Protein AF-A0A024FDG5-F1 (afdb_monomer_lite)

Foldseek 3Di:
DVVVVVVVVVVVVVPPPPPPPCDPLNVQLVVLPDFLADPVRVVVLVVLVVVLVVVLPDDPVLSVQLVVLVVVLVVVLRCLSPPVNSDGPVRSVVVNVVSVVVSLVSSVVSGDPVSSVSVVVSVLVVVVVSCVSVVHDDDDD

Secondary structure (DSSP, 8-state):
-HHHHHHHHHHHHTTS-------HHHHHHHHT-S-SS-HHHHHHHHHHHHHHHHHH---HHHHHHHHHHHHHHHHHHHTTT-TTT---HHHHHHHHHHHHHHHHHHHGGGS-HHHHHHHHHHHHHHHHHHHHHTT------

Radius of gyration: 24.55 Å; chains: 1; bounding box: 52×28×84 Å

Structure (mmCIF, N/CA/C/O backbone):
data_AF-A0A024FDG5-F1
#
_entry.id   AF-A0A024FDG5-F1
#
loop_
_atom_site.group_PDB
_atom_site.id
_atom_site.type_symbol
_atom_site.label_atom_id
_atom_site.label_alt_id
_atom_site.label_comp_id
_atom_site.label_asym_id
_atom_site.label_entity_id
_atom_site.label_seq_id
_atom_site.pdbx_PDB_ins_code
_atom_site.Cartn_x
_atom_site.Cartn_y
_atom_site.Cartn_z
_atom_site.occupancy
_atom_site.B_iso_or_equiv
_atom_site.auth_seq_id
_atom_site.auth_comp_id
_atom_site.auth_asym_id
_atom_site.auth_atom_id
_atom_site.pdbx_PDB_model_num
ATOM 1 N N . MET A 1 1 ? 32.018 3.950 -67.406 1.00 49.97 1 MET A N 1
ATOM 2 C CA . MET A 1 1 ? 31.775 2.757 -66.550 1.00 49.97 1 MET A CA 1
ATOM 3 C C . MET A 1 1 ? 32.484 2.778 -65.187 1.00 49.97 1 MET A C 1
ATOM 5 O O . MET A 1 1 ? 32.109 1.985 -64.336 1.00 49.97 1 MET A O 1
ATOM 9 N N . LYS A 1 2 ? 33.492 3.636 -64.941 1.00 49.06 2 LYS A N 1
ATOM 10 C CA . LYS A 1 2 ? 34.190 3.697 -63.636 1.00 49.06 2 LYS A CA 1
ATOM 11 C C . LYS A 1 2 ? 33.428 4.514 -62.574 1.00 49.06 2 LYS A C 1
ATOM 13 O O . LYS A 1 2 ? 33.458 4.161 -61.405 1.00 49.06 2 LYS A O 1
ATOM 18 N N . THR A 1 3 ? 32.669 5.528 -62.993 1.00 53.88 3 THR A N 1
ATOM 19 C CA . THR A 1 3 ? 31.846 6.387 -62.118 1.00 53.88 3 THR A CA 1
ATOM 20 C C . THR A 1 3 ? 30.570 5.702 -61.617 1.00 53.88 3 THR A C 1
ATOM 22 O O . THR A 1 3 ? 30.211 5.859 -60.459 1.00 53.88 3 THR A O 1
ATOM 25 N N . ILE A 1 4 ? 29.934 4.859 -62.440 1.00 58.47 4 ILE A N 1
ATOM 26 C CA . ILE A 1 4 ? 28.736 4.090 -62.044 1.00 58.47 4 ILE A CA 1
ATOM 27 C C . ILE A 1 4 ? 29.076 3.046 -60.965 1.00 58.47 4 ILE A C 1
ATOM 29 O O . ILE A 1 4 ? 28.308 2.861 -60.027 1.00 58.47 4 ILE A O 1
ATOM 33 N N . LYS A 1 5 ? 30.259 2.414 -61.036 1.00 54.53 5 LYS A N 1
ATOM 34 C CA . LYS A 1 5 ? 30.726 1.474 -59.999 1.00 54.53 5 LYS A CA 1
ATOM 35 C C . LYS A 1 5 ? 30.981 2.159 -58.648 1.00 54.53 5 LYS A C 1
ATOM 37 O O . LYS A 1 5 ? 30.741 1.549 -57.615 1.00 54.53 5 LYS A O 1
ATOM 42 N N . LEU A 1 6 ? 31.417 3.421 -58.657 1.00 54.31 6 LEU A N 1
ATOM 43 C CA . LEU A 1 6 ? 31.625 4.222 -57.443 1.00 54.31 6 LEU A CA 1
ATOM 44 C C . LEU A 1 6 ? 30.304 4.585 -56.747 1.00 54.31 6 LEU A C 1
ATOM 46 O O . LEU A 1 6 ? 30.240 4.552 -55.524 1.00 54.31 6 LEU A O 1
ATOM 50 N N . ILE A 1 7 ? 29.240 4.845 -57.513 1.00 58.81 7 ILE A N 1
ATOM 51 C CA . ILE A 1 7 ? 27.906 5.149 -56.966 1.00 58.81 7 ILE A CA 1
ATOM 52 C C . ILE A 1 7 ? 27.300 3.923 -56.264 1.00 58.81 7 ILE A C 1
ATOM 54 O O . ILE A 1 7 ? 26.747 4.053 -55.176 1.00 58.81 7 ILE A O 1
ATOM 58 N N . PHE A 1 8 ? 27.466 2.722 -56.828 1.00 54.28 8 PHE A N 1
ATOM 59 C CA . PHE A 1 8 ? 26.977 1.487 -56.199 1.00 54.28 8 PHE A CA 1
ATOM 60 C C . PHE A 1 8 ? 27.707 1.137 -54.893 1.00 54.28 8 PHE A C 1
ATOM 62 O O . PHE A 1 8 ? 27.083 0.620 -53.970 1.00 54.28 8 PHE A O 1
ATOM 69 N N . ILE A 1 9 ? 29.000 1.455 -54.783 1.00 57.38 9 ILE A N 1
ATOM 70 C CA . ILE A 1 9 ? 29.772 1.246 -53.546 1.00 57.38 9 ILE A CA 1
ATOM 71 C C . ILE A 1 9 ? 29.359 2.257 -52.466 1.00 57.38 9 ILE A C 1
ATOM 73 O O . ILE A 1 9 ? 29.270 1.891 -51.298 1.00 57.38 9 ILE A O 1
ATOM 77 N N . LEU A 1 10 ? 29.033 3.499 -52.842 1.00 53.06 10 LEU A N 1
ATOM 78 C CA . LEU A 1 10 ? 28.595 4.528 -51.891 1.00 53.06 10 LEU A CA 1
ATOM 79 C C . LEU A 1 10 ? 27.224 4.209 -51.261 1.00 53.06 10 LEU A C 1
ATOM 81 O O . LEU A 1 10 ? 27.008 4.479 -50.084 1.00 53.06 10 LEU A O 1
ATOM 85 N N . ILE A 1 11 ? 26.315 3.597 -52.029 1.00 56.25 11 ILE A N 1
ATOM 86 C CA . ILE A 1 11 ? 24.974 3.207 -51.557 1.00 56.25 11 ILE A CA 1
ATOM 87 C C . ILE A 1 11 ? 25.042 2.019 -50.580 1.00 56.25 11 ILE A C 1
ATOM 89 O O . ILE A 1 11 ? 24.248 1.954 -49.646 1.00 56.25 11 ILE A O 1
ATOM 93 N N . PHE A 1 12 ? 26.020 1.120 -50.732 1.00 51.38 12 PHE A N 1
ATOM 94 C CA . PHE A 1 12 ? 26.176 -0.057 -49.866 1.00 51.38 12 PHE A CA 1
ATOM 95 C C . PHE A 1 12 ? 26.747 0.270 -48.471 1.00 51.38 12 PHE A C 1
ATOM 97 O O . PHE A 1 12 ? 26.572 -0.500 -47.531 1.00 51.38 12 PHE A O 1
ATOM 104 N N . VAL A 1 13 ? 27.413 1.419 -48.305 1.00 55.69 13 VAL A N 1
ATOM 105 C CA . VAL A 1 13 ? 27.988 1.846 -47.011 1.00 55.69 13 VAL A CA 1
ATOM 106 C C . VAL A 1 13 ? 26.956 2.568 -46.129 1.00 55.69 13 VAL A C 1
ATOM 108 O O . VAL A 1 13 ? 27.099 2.595 -44.910 1.00 55.69 13 VAL A O 1
ATOM 111 N N . LEU A 1 14 ? 25.869 3.091 -46.709 1.00 50.34 14 LEU A N 1
ATOM 112 C CA . LEU A 1 14 ? 24.836 3.834 -45.971 1.00 50.34 14 LEU A CA 1
ATOM 113 C C . LEU A 1 14 ? 23.796 2.943 -45.266 1.00 50.34 14 LEU A C 1
ATOM 115 O O . LEU A 1 14 ? 22.993 3.451 -44.489 1.00 50.34 14 LEU A O 1
ATOM 119 N N . THR A 1 15 ? 23.803 1.624 -45.484 1.00 49.38 15 THR A N 1
ATOM 120 C CA . THR A 1 15 ? 22.803 0.705 -44.904 1.00 49.38 15 THR A CA 1
ATOM 121 C C . THR A 1 15 ? 23.187 0.111 -43.543 1.00 49.38 15 THR A C 1
ATOM 123 O O . THR A 1 15 ? 22.413 -0.664 -42.992 1.00 49.38 15 THR A O 1
ATOM 126 N N . PHE A 1 16 ? 24.342 0.466 -42.964 1.00 50.25 16 PHE A N 1
ATOM 127 C CA . PHE A 1 16 ? 24.840 -0.145 -41.717 1.00 50.25 16 PHE A CA 1
ATOM 128 C C . PHE A 1 16 ? 24.596 0.655 -40.424 1.00 50.25 16 PHE A C 1
ATOM 130 O O . PHE A 1 16 ? 25.061 0.243 -39.364 1.00 50.25 16 PHE A O 1
ATOM 137 N N . SER A 1 17 ? 23.840 1.756 -40.454 1.00 46.41 17 SER A N 1
ATOM 138 C CA . SER A 1 17 ? 23.622 2.601 -39.262 1.00 46.41 17 SER A CA 1
ATOM 139 C C . SER A 1 17 ? 22.210 2.543 -38.673 1.00 46.41 17 SER A C 1
ATOM 141 O O . SER A 1 17 ? 21.787 3.486 -38.016 1.00 46.41 17 SER A O 1
ATOM 143 N N . PHE A 1 18 ? 21.496 1.427 -38.834 1.00 45.88 18 PHE A N 1
ATOM 144 C CA . PHE A 1 18 ? 20.321 1.122 -38.007 1.00 45.88 18 PHE A CA 1
ATOM 145 C C . PHE A 1 18 ? 20.683 0.094 -36.932 1.00 45.88 18 PHE A C 1
ATOM 147 O O . PHE A 1 18 ? 20.095 -0.979 -36.840 1.00 45.88 18 PHE A O 1
ATOM 154 N N . ALA A 1 19 ? 21.663 0.429 -36.090 1.00 46.41 19 ALA A N 1
ATOM 155 C CA . ALA A 1 19 ? 21.646 -0.090 -34.731 1.00 46.41 19 ALA A CA 1
ATOM 156 C C . ALA A 1 19 ? 20.504 0.651 -34.032 1.00 46.41 19 ALA A C 1
ATOM 158 O O . ALA A 1 19 ? 20.665 1.789 -33.594 1.00 46.41 19 ALA A O 1
ATOM 159 N N . ILE A 1 20 ? 19.319 0.041 -34.030 1.00 54.06 20 ILE A N 1
ATOM 160 C CA . ILE A 1 20 ? 18.222 0.452 -33.160 1.00 54.06 20 ILE A CA 1
ATOM 161 C C . ILE A 1 20 ? 18.795 0.351 -31.748 1.00 54.06 20 ILE A C 1
ATOM 163 O O . ILE A 1 20 ? 18.981 -0.745 -31.224 1.00 54.06 20 ILE A O 1
ATOM 167 N N . GLY A 1 21 ? 19.177 1.490 -31.172 1.00 49.78 21 GLY A N 1
ATOM 168 C CA . GLY A 1 21 ? 19.436 1.583 -29.748 1.00 49.78 21 GLY A CA 1
ATOM 169 C C . GLY A 1 21 ? 18.118 1.266 -29.070 1.00 49.78 21 GLY A C 1
ATOM 170 O O . GLY A 1 21 ? 17.257 2.137 -28.992 1.00 49.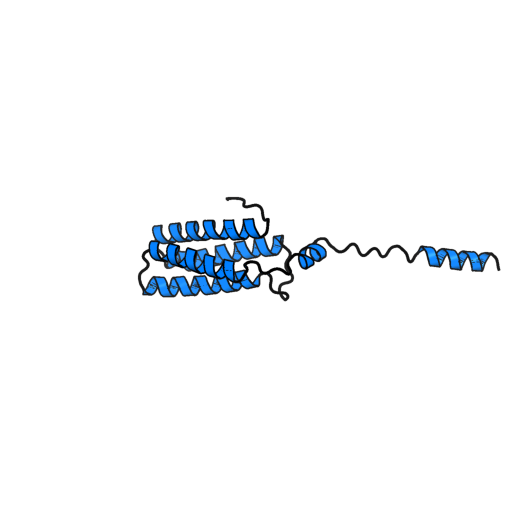78 21 GLY A O 1
ATOM 171 N N . GLN A 1 22 ? 17.933 0.005 -28.680 1.00 51.97 22 GLN A N 1
ATOM 172 C CA . GLN A 1 22 ? 16.818 -0.423 -27.849 1.00 51.97 22 GLN A CA 1
ATOM 173 C C . GLN A 1 22 ? 16.786 0.551 -26.670 1.00 51.97 22 GLN A C 1
ATOM 175 O O . GLN A 1 22 ? 17.792 0.708 -25.969 1.00 51.97 22 GLN A O 1
ATOM 180 N N . SER A 1 23 ? 15.707 1.330 -26.549 1.00 70.19 23 SER A N 1
ATOM 181 C CA . SER A 1 23 ? 15.685 2.392 -25.542 1.00 70.19 23 SER A CA 1
ATOM 182 C C . SER A 1 23 ? 15.809 1.752 -24.157 1.00 70.19 23 SER A C 1
ATOM 184 O O . SER A 1 23 ? 15.360 0.624 -23.960 1.00 70.19 23 SER A O 1
ATOM 186 N N . GLN A 1 24 ? 16.408 2.441 -23.183 1.00 64.44 24 GLN A N 1
ATOM 187 C CA . GLN A 1 24 ? 16.533 1.919 -21.813 1.00 64.44 24 GLN A CA 1
ATOM 188 C C . GLN A 1 24 ? 15.170 1.427 -21.276 1.00 64.44 24 GLN A C 1
ATOM 190 O O . GLN A 1 24 ? 15.060 0.318 -20.765 1.00 64.44 24 GLN A O 1
ATOM 195 N N . LYS A 1 25 ? 14.107 2.189 -21.571 1.00 65.56 25 LYS A N 1
ATOM 196 C CA . LYS A 1 25 ? 12.700 1.851 -21.307 1.00 65.56 25 LYS A CA 1
ATOM 197 C C . LYS A 1 25 ? 12.272 0.508 -21.911 1.00 65.56 25 LYS A C 1
ATOM 199 O O . LYS A 1 25 ? 11.511 -0.231 -21.300 1.00 65.56 25 LYS A O 1
ATOM 204 N N . GLU A 1 26 ? 12.754 0.173 -23.098 1.00 67.06 26 GLU A N 1
ATOM 205 C CA . GLU A 1 26 ? 12.419 -1.056 -23.819 1.00 67.06 26 GLU A CA 1
ATOM 206 C C . GLU A 1 26 ? 13.181 -2.278 -23.284 1.00 67.06 26 GLU A C 1
ATOM 208 O O . GLU A 1 26 ? 12.613 -3.364 -23.213 1.00 67.06 26 GLU A O 1
ATOM 213 N N . LEU A 1 27 ? 14.419 -2.093 -22.814 1.00 67.06 27 LEU A N 1
ATOM 214 C CA . LEU A 1 27 ? 15.182 -3.124 -22.099 1.00 67.06 27 LEU A CA 1
ATOM 215 C C . LEU A 1 27 ? 14.593 -3.431 -20.712 1.00 67.06 27 LEU A C 1
ATOM 217 O O . LEU A 1 27 ? 14.529 -4.596 -20.315 1.00 67.06 27 LEU A O 1
ATOM 221 N N . ASP A 1 28 ? 14.135 -2.409 -19.988 1.00 64.62 28 ASP A N 1
ATOM 222 C CA . ASP A 1 28 ? 13.541 -2.581 -18.657 1.00 64.62 28 ASP A CA 1
ATOM 223 C C . ASP A 1 28 ? 12.161 -3.265 -18.744 1.00 64.62 28 ASP A C 1
ATOM 225 O O . ASP A 1 28 ? 11.852 -4.163 -17.960 1.00 64.62 28 ASP A O 1
ATOM 229 N N . ARG A 1 29 ? 11.386 -2.996 -19.807 1.00 66.94 29 ARG A N 1
ATOM 230 C CA . ARG A 1 29 ? 10.146 -3.736 -20.128 1.00 66.94 29 ARG A CA 1
ATOM 231 C C . ARG A 1 29 ? 10.356 -5.232 -20.319 1.00 66.94 29 ARG A C 1
ATOM 233 O O . ARG A 1 29 ? 9.505 -6.029 -19.928 1.00 66.94 29 ARG A O 1
ATOM 240 N N . GLU A 1 30 ? 11.456 -5.639 -20.951 1.00 63.50 30 GLU A N 1
ATOM 241 C CA . GLU A 1 30 ? 11.722 -7.063 -21.160 1.00 63.50 30 GLU A CA 1
ATOM 242 C C . GLU A 1 30 ? 12.045 -7.798 -19.858 1.00 63.50 30 GLU A C 1
ATOM 244 O O . GLU A 1 30 ? 11.694 -8.973 -19.731 1.00 63.50 30 GLU A O 1
ATOM 249 N N . LYS A 1 31 ? 12.643 -7.102 -18.884 1.00 62.31 31 LYS A N 1
ATOM 250 C CA . LYS A 1 31 ? 12.944 -7.631 -17.546 1.00 62.31 31 LYS A CA 1
ATOM 251 C C . LYS A 1 31 ? 11.713 -7.682 -16.640 1.00 62.31 31 LYS A C 1
ATOM 253 O O . LYS A 1 31 ? 11.559 -8.645 -15.893 1.00 62.31 31 LYS A O 1
ATOM 258 N N . ASN A 1 32 ? 10.796 -6.726 -16.780 1.00 57.66 32 ASN A N 1
ATOM 259 C CA . ASN A 1 32 ? 9.589 -6.596 -15.951 1.00 57.66 32 ASN A CA 1
ATOM 260 C C . ASN A 1 32 ? 8.457 -7.572 -16.287 1.00 57.66 32 ASN A C 1
ATOM 262 O O . ASN A 1 32 ? 7.360 -7.481 -15.742 1.00 57.66 32 ASN A O 1
ATOM 266 N N . LYS A 1 33 ? 8.718 -8.571 -17.138 1.00 55.28 33 LYS A N 1
ATOM 267 C CA . LYS A 1 33 ? 7.778 -9.659 -17.459 1.00 55.28 33 LYS A CA 1
ATOM 268 C C . LYS A 1 33 ? 7.499 -10.609 -16.274 1.00 55.28 33 LYS A C 1
ATOM 270 O O . LYS A 1 33 ? 6.805 -11.606 -16.462 1.00 55.28 33 LYS A O 1
ATOM 275 N N . VAL A 1 34 ? 8.034 -10.336 -15.082 1.00 59.28 34 VAL A N 1
ATOM 276 C CA . VAL A 1 34 ? 7.864 -11.141 -13.864 1.00 59.28 34 VAL A CA 1
ATOM 277 C C . VAL A 1 34 ? 6.824 -10.478 -12.952 1.00 59.28 34 VAL A C 1
ATOM 279 O O . VAL A 1 34 ? 6.825 -9.264 -12.775 1.00 59.28 34 VAL A O 1
ATOM 282 N N . GLU A 1 35 ? 5.908 -11.265 -12.381 1.00 63.81 35 GLU A N 1
ATOM 283 C CA . GLU A 1 35 ? 4.917 -10.766 -11.417 1.00 63.81 35 GLU A CA 1
ATOM 284 C C . GLU A 1 35 ? 5.589 -10.007 -10.250 1.00 63.81 35 GLU A C 1
ATOM 286 O O . GLU A 1 35 ? 6.530 -10.534 -9.644 1.00 63.81 35 GLU A O 1
ATOM 291 N N . ILE A 1 36 ? 5.064 -8.823 -9.872 1.00 66.81 36 ILE A N 1
ATOM 292 C CA . ILE A 1 36 ? 5.569 -8.027 -8.724 1.00 66.81 36 ILE A CA 1
ATOM 293 C C . ILE A 1 36 ? 5.685 -8.907 -7.473 1.00 66.81 36 ILE A C 1
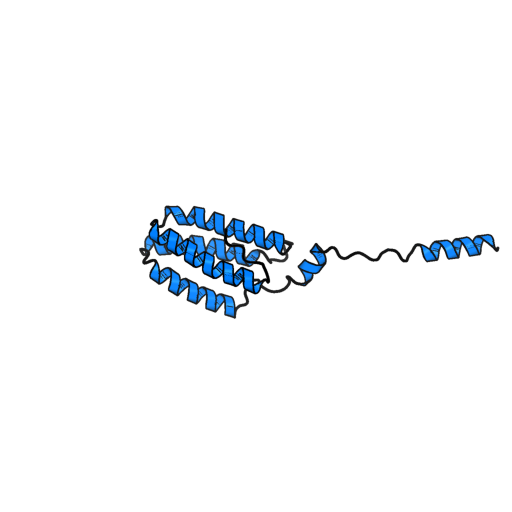ATOM 295 O O . ILE A 1 36 ? 6.656 -8.818 -6.731 1.00 66.81 36 ILE A O 1
ATOM 299 N N . LEU A 1 37 ? 4.745 -9.832 -7.262 1.00 68.62 37 LEU A N 1
ATOM 300 C CA . LEU A 1 37 ? 4.758 -10.873 -6.227 1.00 68.62 37 LEU A CA 1
ATOM 301 C C . LEU A 1 37 ? 4.368 -12.206 -6.864 1.00 68.62 37 LEU A C 1
ATOM 303 O O . LEU A 1 37 ? 3.399 -12.232 -7.609 1.00 68.62 37 LEU A O 1
ATOM 307 N N . THR A 1 38 ? 5.065 -13.295 -6.553 1.00 71.75 38 THR A N 1
ATOM 308 C CA . THR A 1 38 ? 4.693 -14.665 -6.941 1.00 71.75 38 THR A CA 1
ATOM 309 C C . THR A 1 38 ? 3.472 -15.137 -6.148 1.00 71.75 38 THR A C 1
ATOM 311 O O . THR A 1 38 ? 3.120 -14.555 -5.121 1.00 71.75 38 THR A O 1
ATOM 314 N N . VAL A 1 39 ? 2.832 -16.228 -6.584 1.00 72.44 39 VAL A N 1
ATOM 315 C CA . VAL A 1 39 ? 1.690 -16.843 -5.876 1.00 72.44 39 VAL A CA 1
ATOM 316 C C . VAL A 1 39 ? 2.008 -17.129 -4.401 1.00 72.44 39 VAL A C 1
ATOM 318 O O . VAL A 1 39 ? 1.203 -16.808 -3.527 1.00 72.44 39 VAL A O 1
ATOM 321 N N . GLU A 1 40 ? 3.180 -17.698 -4.115 1.00 72.62 40 GLU A N 1
ATOM 322 C CA . GLU A 1 40 ? 3.600 -18.044 -2.753 1.00 72.62 40 GLU A CA 1
ATOM 323 C C . GLU A 1 40 ? 3.848 -16.796 -1.897 1.00 72.62 40 GLU A C 1
ATOM 325 O O . GLU A 1 40 ? 3.369 -16.702 -0.766 1.00 72.62 40 GLU A O 1
ATOM 330 N N . GLU A 1 41 ? 4.530 -15.788 -2.446 1.00 69.81 41 GLU A N 1
ATOM 331 C CA . GLU A 1 41 ? 4.757 -14.522 -1.743 1.00 69.81 41 GLU A CA 1
ATOM 332 C C . GLU A 1 41 ? 3.441 -13.808 -1.435 1.00 69.81 41 GLU A C 1
ATOM 334 O O . GLU A 1 41 ? 3.293 -13.239 -0.354 1.00 69.81 41 GLU A O 1
ATOM 339 N N . ARG A 1 42 ? 2.454 -13.883 -2.338 1.00 72.31 42 ARG A N 1
ATOM 340 C CA . ARG A 1 42 ? 1.108 -13.356 -2.081 1.00 72.31 42 ARG A CA 1
ATOM 341 C C . ARG A 1 42 ? 0.434 -14.076 -0.918 1.00 72.31 42 ARG A C 1
ATOM 343 O O . ARG A 1 42 ? -0.118 -13.403 -0.052 1.00 72.31 42 ARG A O 1
ATOM 350 N N . ALA A 1 43 ? 0.506 -15.405 -0.856 1.00 74.56 43 ALA A N 1
ATOM 351 C CA . ALA A 1 43 ? -0.059 -16.173 0.256 1.00 74.56 43 ALA A CA 1
ATOM 352 C C . ALA A 1 43 ? 0.621 -15.826 1.596 1.00 74.56 43 ALA A C 1
ATOM 354 O O . ALA A 1 43 ? -0.047 -15.592 2.607 1.00 74.56 43 ALA A O 1
ATOM 355 N N . ASN A 1 44 ? 1.950 -15.697 1.596 1.00 73.50 44 ASN A N 1
ATOM 356 C CA . ASN A 1 44 ? 2.716 -15.302 2.779 1.00 73.50 44 ASN A CA 1
ATOM 357 C C . ASN A 1 44 ? 2.386 -13.872 3.229 1.00 73.50 44 ASN A C 1
ATOM 359 O O . ASN A 1 44 ? 2.211 -13.619 4.423 1.00 73.50 44 ASN A O 1
ATOM 363 N N . LEU A 1 45 ? 2.241 -12.939 2.285 1.00 72.56 45 LEU A N 1
ATOM 364 C CA . LEU A 1 45 ? 1.836 -11.565 2.575 1.00 72.56 45 LEU A CA 1
ATOM 365 C C . LEU A 1 45 ? 0.402 -11.486 3.093 1.00 72.56 45 LEU A C 1
ATOM 367 O O . LEU A 1 45 ? 0.166 -10.757 4.052 1.00 72.56 45 LEU A O 1
ATOM 371 N N . GLN A 1 46 ? -0.531 -12.267 2.542 1.00 73.75 46 GLN A N 1
ATOM 372 C CA . GLN A 1 46 ? -1.894 -12.376 3.072 1.00 73.75 46 GLN A CA 1
ATOM 373 C C . GLN A 1 46 ? -1.879 -12.814 4.537 1.00 73.75 46 GLN A C 1
ATOM 375 O O . GLN A 1 46 ? -2.594 -12.242 5.362 1.00 73.75 46 GLN A O 1
ATOM 380 N N . MET A 1 47 ? -1.019 -13.772 4.893 1.00 77.06 47 MET A N 1
ATOM 381 C CA . MET A 1 47 ? -0.937 -14.250 6.268 1.00 77.06 47 MET A CA 1
ATOM 382 C C . MET A 1 47 ? -0.226 -13.295 7.221 1.00 77.06 47 MET A C 1
ATOM 384 O O . MET A 1 47 ? -0.684 -13.082 8.347 1.00 77.06 47 MET A O 1
ATOM 388 N N . LEU A 1 48 ? 0.847 -12.650 6.766 1.00 75.25 48 LEU A N 1
ATOM 389 C CA . LEU A 1 48 ? 1.475 -11.550 7.492 1.00 75.25 48 LEU A CA 1
ATOM 390 C C . LEU A 1 48 ? 0.466 -10.424 7.753 1.00 75.25 48 LEU A C 1
ATOM 392 O O . LEU A 1 48 ? 0.403 -9.888 8.861 1.00 75.25 48 LEU A O 1
ATOM 396 N N . PHE A 1 49 ? -0.337 -10.094 6.743 1.00 74.56 49 PHE A N 1
ATOM 397 C CA . PHE A 1 49 ? -1.322 -9.030 6.794 1.00 74.56 49 PHE A CA 1
ATOM 398 C C . PHE A 1 49 ? -2.473 -9.354 7.752 1.00 74.56 49 PHE A C 1
ATOM 400 O O . PHE A 1 49 ? -2.771 -8.551 8.635 1.00 74.56 49 PHE A O 1
ATOM 407 N N . TYR A 1 50 ? -3.039 -10.560 7.678 1.00 79.75 50 TYR A N 1
ATOM 408 C CA . TYR A 1 50 ? -4.048 -11.044 8.627 1.00 79.75 50 TYR A CA 1
ATOM 409 C C . TYR A 1 50 ? -3.564 -10.947 10.083 1.00 79.75 50 TYR A C 1
ATOM 411 O O . TYR A 1 50 ? -4.241 -10.391 10.950 1.00 79.75 50 TYR A O 1
ATOM 419 N N . ASN A 1 51 ? -2.339 -11.409 10.351 1.00 83.56 51 ASN A N 1
ATOM 420 C CA . ASN A 1 51 ? -1.748 -11.352 11.690 1.00 83.56 51 ASN A CA 1
ATOM 421 C C . ASN A 1 51 ? -1.524 -9.915 12.181 1.00 83.56 51 ASN A C 1
ATOM 423 O O . ASN A 1 51 ? -1.607 -9.644 13.381 1.00 83.56 51 ASN A O 1
ATOM 427 N N . LYS A 1 52 ? -1.216 -8.993 11.265 1.00 81.62 52 LYS A N 1
ATOM 428 C CA . LYS A 1 52 ? -1.050 -7.564 11.543 1.00 81.62 52 LYS A CA 1
ATOM 429 C C . LYS A 1 52 ? -2.392 -6.871 11.803 1.00 81.62 52 LYS A C 1
ATOM 431 O O . LYS A 1 52 ? -2.470 -6.122 12.776 1.00 81.62 52 LYS A O 1
ATOM 436 N N . MET A 1 53 ? -3.440 -7.173 11.030 1.00 81.31 53 MET A N 1
ATOM 437 C CA . MET A 1 53 ? -4.795 -6.652 11.263 1.00 81.31 53 MET A CA 1
ATOM 438 C C . MET A 1 53 ? -5.357 -7.090 12.608 1.00 81.31 53 MET A C 1
ATOM 440 O O . MET A 1 53 ? -5.856 -6.265 13.366 1.00 81.31 53 MET A O 1
ATOM 444 N N . LYS A 1 54 ? -5.202 -8.371 12.962 1.00 86.06 54 LYS A N 1
ATOM 445 C CA . LYS A 1 54 ? -5.697 -8.902 14.240 1.00 86.06 54 LYS A CA 1
ATOM 446 C C . LYS A 1 54 ? -5.156 -8.128 15.450 1.00 86.06 54 LYS A C 1
ATOM 448 O O . LYS A 1 54 ? -5.814 -8.034 16.483 1.00 86.06 54 LYS A O 1
ATOM 453 N N . LYS A 1 55 ? -3.958 -7.542 15.331 1.00 90.25 55 LYS A N 1
ATOM 454 C CA . LYS A 1 55 ? -3.353 -6.706 16.379 1.00 90.25 55 LYS A CA 1
ATOM 455 C C . LYS A 1 55 ? -3.972 -5.310 16.479 1.00 90.25 55 LYS A C 1
ATOM 457 O O . LYS A 1 55 ? -3.870 -4.717 17.546 1.00 90.25 55 LYS A O 1
ATOM 462 N N . MET A 1 56 ? -4.601 -4.803 15.416 1.00 90.94 56 MET A N 1
ATOM 463 C CA . MET A 1 56 ? -5.255 -3.486 15.386 1.00 90.94 56 MET A CA 1
ATOM 464 C C . MET A 1 56 ? -6.568 -3.463 16.180 1.00 90.94 56 MET A C 1
ATOM 466 O O . MET A 1 56 ? -7.029 -2.382 16.539 1.00 90.94 56 MET A O 1
ATOM 470 N N . LYS A 1 57 ? -7.140 -4.642 16.485 1.00 92.69 57 LYS A N 1
ATOM 471 C CA . LYS A 1 57 ? -8.371 -4.798 17.281 1.00 92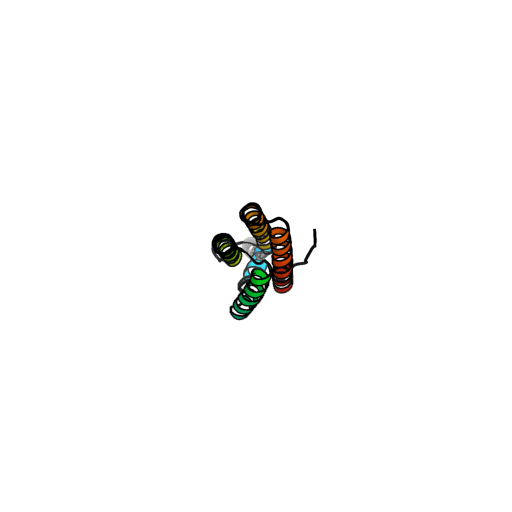.69 57 LYS A CA 1
ATOM 472 C C . LYS A 1 57 ? -9.497 -3.885 16.772 1.00 92.69 57 LYS A C 1
ATOM 474 O O . LYS A 1 57 ? -10.054 -3.096 17.533 1.00 92.69 57 LYS A O 1
ATOM 479 N N . LEU A 1 58 ? -9.749 -3.946 15.466 1.00 92.25 58 LEU A N 1
ATOM 480 C CA . LEU A 1 58 ? -10.845 -3.220 14.831 1.00 92.25 58 LEU A CA 1
ATOM 481 C C . LEU A 1 58 ? -12.188 -3.768 15.337 1.00 92.25 58 LEU A C 1
ATOM 483 O O . LEU A 1 58 ? -12.265 -4.919 15.767 1.00 92.25 58 LEU A O 1
ATOM 487 N N . THR A 1 59 ? -13.230 -2.940 15.319 1.00 93.38 59 THR A N 1
ATOM 488 C CA . THR A 1 59 ? -14.607 -3.433 15.457 1.00 93.38 59 THR A CA 1
ATOM 489 C C . THR A 1 59 ? -15.029 -4.099 14.150 1.00 93.38 59 THR A C 1
ATOM 491 O O . THR A 1 59 ? -14.494 -3.743 13.105 1.00 93.38 59 THR A O 1
ATOM 494 N N . ASP A 1 60 ? -16.003 -5.009 14.184 1.00 89.38 60 ASP A N 1
ATOM 495 C CA . ASP A 1 60 ? -16.449 -5.743 12.988 1.00 89.38 60 ASP A CA 1
ATOM 496 C C . ASP A 1 60 ? -16.827 -4.804 11.823 1.00 89.38 60 ASP A C 1
ATOM 498 O O . ASP A 1 60 ? -16.418 -5.020 10.684 1.00 89.38 60 ASP A O 1
ATOM 502 N N . GLU A 1 61 ? -17.537 -3.709 12.119 1.00 91.00 61 GLU A N 1
ATOM 503 C CA . GLU A 1 61 ? -17.936 -2.697 11.129 1.00 91.00 61 GLU A CA 1
ATOM 504 C C . GLU A 1 61 ? -16.725 -1.976 10.508 1.00 91.00 61 GLU A C 1
ATOM 506 O O . GLU A 1 61 ? -16.627 -1.842 9.287 1.00 91.00 61 GLU A O 1
ATOM 511 N N . VAL A 1 62 ? -15.763 -1.558 11.339 1.00 93.94 62 VAL A N 1
ATOM 512 C CA . VAL A 1 62 ? -14.536 -0.897 10.868 1.00 93.94 62 VAL A CA 1
ATOM 513 C C . VAL A 1 62 ? -13.636 -1.886 10.129 1.00 93.94 62 VAL A C 1
ATOM 515 O O . VAL A 1 62 ? -12.990 -1.507 9.156 1.00 93.94 62 VAL A O 1
ATOM 518 N N . GLU A 1 63 ? -13.582 -3.149 10.557 1.00 90.69 63 GLU A N 1
ATOM 519 C CA . GLU A 1 63 ? -12.788 -4.199 9.919 1.00 90.69 63 GLU A CA 1
ATOM 520 C C . GLU A 1 63 ? -13.275 -4.486 8.498 1.00 90.69 63 GLU A C 1
ATOM 522 O O . GLU A 1 63 ? -12.455 -4.556 7.580 1.00 90.69 63 GLU A O 1
ATOM 527 N N . GLU A 1 64 ? -14.589 -4.599 8.297 1.00 89.00 64 GLU A N 1
ATOM 528 C CA . GLU A 1 64 ? -15.174 -4.821 6.974 1.00 89.00 64 GLU A CA 1
ATOM 529 C C . GLU A 1 64 ? -14.853 -3.663 6.017 1.00 89.00 64 GLU A C 1
ATOM 531 O O . GLU A 1 64 ? -14.378 -3.876 4.894 1.00 89.00 64 GLU A O 1
ATOM 536 N N . GLU A 1 65 ? -15.064 -2.424 6.464 1.00 91.88 65 GLU A N 1
ATOM 537 C CA . GLU A 1 65 ? -14.786 -1.240 5.655 1.00 91.88 65 GLU A CA 1
ATOM 538 C C . GLU A 1 65 ? -13.284 -1.068 5.373 1.00 91.88 65 GLU A C 1
ATOM 540 O O . GLU A 1 65 ? -12.886 -0.815 4.230 1.00 91.88 65 GLU A O 1
ATOM 545 N N . TYR A 1 66 ? -12.439 -1.288 6.378 1.00 91.94 66 TYR A N 1
ATOM 546 C CA . TYR A 1 66 ? -10.988 -1.289 6.229 1.00 91.94 66 TYR A CA 1
ATOM 547 C C . TYR A 1 66 ? -10.526 -2.336 5.208 1.00 91.94 66 TYR A C 1
ATOM 549 O O . TYR A 1 66 ? -9.741 -2.022 4.308 1.00 91.94 66 TYR A O 1
ATOM 557 N N . TYR A 1 67 ? -11.044 -3.565 5.293 1.00 87.56 67 TYR A N 1
ATOM 558 C CA . TYR A 1 67 ? -10.702 -4.646 4.371 1.00 87.56 67 TYR A CA 1
ATOM 559 C C . TYR A 1 67 ? -11.126 -4.329 2.935 1.00 87.56 67 TYR A C 1
ATOM 561 O O . TYR A 1 67 ? -10.364 -4.572 1.997 1.00 87.56 67 TYR A O 1
ATOM 569 N N . ARG A 1 68 ? -12.304 -3.722 2.752 1.00 88.38 68 ARG A N 1
ATOM 570 C CA . ARG A 1 68 ? -12.798 -3.285 1.440 1.00 88.38 68 ARG A CA 1
ATOM 571 C C . ARG A 1 68 ? -11.853 -2.284 0.775 1.00 88.38 68 ARG A C 1
ATOM 573 O O . ARG A 1 68 ? -11.503 -2.475 -0.391 1.00 88.38 68 ARG A O 1
ATOM 580 N N . TYR A 1 69 ? -11.430 -1.236 1.488 1.00 90.81 69 TYR A N 1
ATOM 581 C CA . TYR A 1 69 ? -10.480 -0.267 0.929 1.00 90.81 69 TYR A CA 1
ATOM 582 C C . TYR A 1 69 ? -9.139 -0.917 0.628 1.00 90.81 69 TYR A C 1
ATOM 584 O O . TYR A 1 69 ? -8.576 -0.709 -0.445 1.00 90.81 69 TYR A O 1
ATOM 592 N N . LEU A 1 70 ? -8.646 -1.743 1.545 1.00 88.06 70 LEU A N 1
ATOM 593 C CA . LEU A 1 70 ? -7.367 -2.397 1.364 1.00 88.06 70 LEU A CA 1
ATOM 594 C C . LEU A 1 70 ? -7.349 -3.308 0.136 1.00 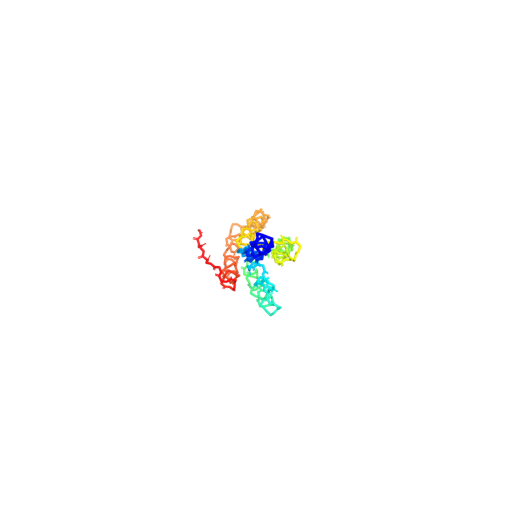88.06 70 LEU A C 1
ATOM 596 O O . LEU A 1 70 ? -6.431 -3.221 -0.674 1.00 88.06 70 LEU A O 1
ATOM 600 N N . LEU A 1 71 ? -8.367 -4.155 -0.023 1.00 84.12 71 LEU A N 1
ATOM 601 C CA . LEU A 1 71 ? -8.461 -5.075 -1.152 1.00 84.12 71 LEU A CA 1
ATOM 602 C C . LEU A 1 71 ? -8.507 -4.321 -2.485 1.00 84.12 71 LEU A C 1
ATOM 604 O O . LEU A 1 71 ? -7.846 -4.732 -3.436 1.00 84.12 71 LEU A O 1
ATOM 608 N N . HIS A 1 72 ? -9.235 -3.202 -2.535 1.00 86.50 72 HIS A N 1
ATOM 609 C CA . HIS A 1 72 ? -9.287 -2.340 -3.712 1.00 86.50 72 HIS A CA 1
ATOM 610 C C . HIS A 1 72 ? -7.893 -1.835 -4.114 1.00 86.50 72 HIS A C 1
ATOM 612 O O . HIS A 1 72 ? -7.476 -2.029 -5.254 1.00 86.50 72 HIS A O 1
ATOM 618 N N . TYR A 1 73 ? -7.140 -1.258 -3.175 1.00 89.19 73 TYR A N 1
ATOM 619 C CA . TYR A 1 73 ? -5.816 -0.719 -3.488 1.00 89.19 73 TYR A CA 1
ATOM 620 C C . TYR A 1 73 ? -4.772 -1.807 -3.737 1.00 89.19 73 TYR A C 1
ATOM 622 O O . TYR A 1 73 ? -3.948 -1.652 -4.631 1.00 89.19 73 TYR A O 1
ATOM 630 N N . VAL A 1 74 ? -4.817 -2.931 -3.016 1.00 85.19 74 VAL A N 1
ATOM 631 C CA . VAL A 1 74 ? -3.928 -4.076 -3.275 1.00 85.19 74 VAL A CA 1
ATOM 632 C C . VAL A 1 74 ? -4.145 -4.625 -4.683 1.00 85.19 74 VAL A C 1
ATOM 634 O O . VAL A 1 74 ? -3.171 -4.939 -5.366 1.00 85.19 74 VAL A O 1
ATOM 637 N N . TYR A 1 75 ? -5.396 -4.709 -5.136 1.00 83.81 75 TYR A N 1
ATOM 638 C CA . TYR A 1 75 ? -5.707 -5.108 -6.505 1.00 83.81 75 TYR A CA 1
ATOM 639 C C . TYR A 1 75 ? -5.113 -4.132 -7.529 1.00 83.81 75 TYR A C 1
ATOM 641 O O . TYR A 1 75 ? -4.462 -4.562 -8.477 1.00 83.81 75 TYR A O 1
ATOM 649 N N . ASP A 1 76 ? -5.253 -2.823 -7.316 1.00 88.56 76 ASP A N 1
ATOM 650 C CA . ASP A 1 76 ? -4.665 -1.827 -8.218 1.00 88.56 76 ASP A CA 1
ATOM 651 C C . ASP A 1 76 ? -3.127 -1.887 -8.234 1.00 88.56 76 ASP A C 1
ATOM 653 O O . ASP A 1 76 ? -2.517 -1.771 -9.296 1.00 88.56 76 ASP A O 1
ATOM 657 N N . MET A 1 77 ? -2.490 -2.141 -7.084 1.00 88.12 77 MET A N 1
ATOM 658 C CA . MET A 1 77 ? -1.034 -2.316 -6.989 1.00 88.12 77 MET A CA 1
ATOM 659 C C . MET A 1 77 ? -0.552 -3.548 -7.757 1.00 88.12 77 MET A C 1
ATOM 661 O O . MET A 1 77 ? 0.487 -3.500 -8.412 1.00 88.12 77 MET A O 1
ATOM 665 N N . GLN A 1 78 ? -1.307 -4.650 -7.699 1.00 82.38 78 GLN A N 1
ATOM 666 C CA . GLN A 1 78 ? -0.987 -5.881 -8.428 1.00 82.38 78 GLN A CA 1
ATOM 667 C C . GLN A 1 78 ? -0.996 -5.689 -9.942 1.00 82.38 78 GLN A C 1
ATOM 669 O O . GLN A 1 78 ? -0.317 -6.430 -10.638 1.00 82.38 78 GLN A O 1
ATOM 674 N N . ARG A 1 79 ? -1.742 -4.701 -10.433 1.00 85.88 79 ARG A N 1
ATOM 675 C CA . ARG A 1 79 ? -1.918 -4.417 -11.856 1.00 85.88 79 ARG A CA 1
ATOM 676 C C . ARG A 1 79 ? -0.915 -3.420 -12.420 1.00 85.88 79 ARG A C 1
ATOM 678 O O . ARG A 1 79 ? -0.975 -3.097 -13.602 1.00 85.88 79 ARG A O 1
ATOM 685 N N . LEU A 1 80 ? 0.004 -2.900 -11.605 1.00 87.81 80 LEU A N 1
ATOM 686 C CA . LEU A 1 80 ? 1.005 -1.938 -12.079 1.00 87.81 80 LEU A CA 1
ATOM 687 C C . LEU A 1 80 ? 1.953 -2.530 -13.126 1.00 87.81 80 LEU A C 1
ATOM 689 O O . LEU A 1 80 ? 2.459 -1.793 -13.964 1.00 87.81 80 LEU A O 1
ATOM 693 N N . ASN A 1 81 ? 2.160 -3.846 -13.113 1.00 80.50 81 ASN A N 1
ATOM 694 C CA . ASN A 1 81 ? 2.945 -4.549 -14.123 1.00 80.50 81 ASN A CA 1
ATOM 695 C C . ASN A 1 81 ? 2.080 -5.155 -15.248 1.00 80.50 81 ASN A C 1
ATOM 697 O O . ASN A 1 81 ? 2.594 -5.945 -16.046 1.00 80.50 81 ASN A O 1
ATOM 701 N N . ASP A 1 82 ? 0.781 -4.828 -15.317 1.00 81.38 82 ASP A N 1
ATOM 702 C CA . ASP A 1 82 ? -0.084 -5.295 -16.399 1.00 81.38 82 ASP A CA 1
ATOM 703 C C . ASP A 1 82 ? 0.449 -4.787 -17.750 1.00 81.38 82 ASP A C 1
ATOM 705 O O . ASP A 1 82 ? 0.887 -3.643 -17.906 1.00 81.38 82 ASP A O 1
ATOM 709 N N . LYS A 1 83 ? 0.373 -5.647 -18.773 1.00 65.12 83 LYS A N 1
ATOM 710 C CA . LYS A 1 83 ? 0.900 -5.355 -20.119 1.00 65.12 83 LYS A CA 1
ATOM 711 C C . LYS A 1 83 ? 0.241 -4.149 -20.795 1.00 65.12 83 LYS A C 1
ATOM 713 O O . LYS A 1 83 ? 0.818 -3.606 -21.728 1.00 65.12 83 LYS A O 1
ATOM 718 N N . ASP A 1 84 ? -0.960 -3.762 -20.372 1.00 77.31 84 ASP A N 1
ATOM 719 C CA . ASP A 1 84 ? -1.689 -2.607 -20.902 1.00 77.31 84 ASP A CA 1
ATOM 720 C C . ASP A 1 84 ? -1.239 -1.270 -20.284 1.00 77.31 84 ASP A C 1
ATOM 722 O O . ASP A 1 84 ? -1.587 -0.215 -20.814 1.00 77.31 84 ASP A O 1
ATOM 726 N N . LYS A 1 85 ? -0.464 -1.294 -19.189 1.00 78.69 85 LYS A N 1
ATOM 727 C CA . LYS A 1 85 ? 0.035 -0.093 -18.498 1.00 78.69 85 LYS A CA 1
ATOM 728 C C . LYS A 1 85 ? 1.337 0.449 -19.061 1.00 78.69 85 LYS A C 1
ATOM 730 O O . LYS A 1 85 ? 1.546 1.657 -19.040 1.00 78.69 85 LYS A O 1
ATOM 735 N N . ASP A 1 86 ? 2.180 -0.434 -19.589 1.00 81.19 86 ASP A N 1
ATOM 736 C CA . ASP A 1 86 ? 3.400 -0.078 -20.321 1.00 81.19 86 ASP A CA 1
ATOM 737 C C . ASP A 1 86 ? 4.438 0.748 -19.511 1.00 81.19 86 ASP A C 1
ATOM 739 O O . ASP A 1 86 ? 5.254 1.487 -20.085 1.00 81.19 86 ASP A O 1
ATOM 743 N N . TYR A 1 87 ? 4.406 0.605 -18.176 1.00 84.75 87 TYR A N 1
ATOM 744 C CA . TYR A 1 87 ? 5.242 1.335 -17.215 1.00 84.75 87 TYR A CA 1
ATOM 745 C C . TYR A 1 87 ? 6.702 0.847 -17.165 1.00 84.75 87 TYR A C 1
ATOM 747 O O . TYR A 1 87 ? 6.986 -0.345 -17.313 1.00 84.75 87 TYR A O 1
ATOM 755 N N . THR A 1 88 ? 7.638 1.771 -16.921 1.00 86.56 88 THR A N 1
ATOM 756 C CA . THR A 1 88 ? 9.011 1.463 -16.468 1.00 86.56 88 THR A CA 1
ATOM 757 C C . THR A 1 88 ? 9.056 1.125 -14.978 1.00 86.56 88 THR A C 1
ATOM 759 O O . THR A 1 88 ? 8.074 1.313 -14.263 1.00 86.56 88 THR A O 1
ATOM 762 N N . ASP A 1 89 ? 10.211 0.672 -14.484 1.00 84.06 89 ASP A N 1
ATOM 763 C CA . ASP A 1 89 ? 10.432 0.455 -13.047 1.00 84.06 89 ASP A CA 1
ATOM 764 C C . ASP A 1 89 ? 10.203 1.714 -12.211 1.00 84.06 89 ASP A C 1
ATOM 766 O O . ASP A 1 89 ? 9.539 1.670 -11.174 1.00 84.06 89 ASP A O 1
ATOM 770 N N . GLU A 1 90 ? 10.709 2.856 -12.668 1.00 86.94 90 GLU A N 1
ATOM 771 C CA . GLU A 1 90 ? 10.522 4.137 -11.993 1.00 86.94 90 GLU A CA 1
ATOM 772 C C . GLU A 1 90 ? 9.054 4.574 -11.999 1.00 86.94 90 GLU A C 1
ATOM 774 O O . GLU A 1 90 ? 8.551 5.021 -10.968 1.00 86.94 90 GLU A O 1
ATOM 779 N N . GLU A 1 91 ? 8.354 4.399 -13.125 1.00 89.56 91 GLU A N 1
ATOM 780 C CA . GLU A 1 91 ? 6.924 4.704 -13.247 1.00 89.56 91 GLU A CA 1
ATOM 781 C C . GLU A 1 91 ? 6.093 3.791 -12.325 1.00 89.56 91 GLU A C 1
ATOM 783 O O . GLU A 1 91 ? 5.219 4.272 -11.602 1.00 89.56 91 GLU A O 1
ATOM 788 N N . MET A 1 92 ? 6.409 2.491 -12.258 1.00 89.81 92 MET A N 1
ATOM 789 C CA . MET A 1 92 ? 5.769 1.562 -11.320 1.00 89.81 92 MET A CA 1
ATOM 790 C C . MET A 1 92 ? 6.017 1.961 -9.865 1.00 89.81 92 MET A C 1
ATOM 792 O O . MET A 1 92 ? 5.089 1.927 -9.058 1.00 89.81 92 MET A O 1
ATOM 796 N N . LYS A 1 93 ? 7.244 2.360 -9.515 1.00 89.81 93 LYS A N 1
ATOM 797 C CA . LYS A 1 93 ? 7.584 2.825 -8.165 1.00 89.81 93 LYS A CA 1
ATOM 798 C C . LYS A 1 93 ? 6.780 4.070 -7.780 1.00 89.81 93 LYS A C 1
ATOM 800 O O . LYS A 1 93 ? 6.274 4.146 -6.657 1.00 89.81 93 LYS A O 1
ATOM 805 N N . GLU A 1 94 ? 6.662 5.033 -8.690 1.00 91.62 94 GLU A N 1
ATOM 806 C CA . GLU A 1 94 ? 5.893 6.260 -8.472 1.00 91.62 94 GLU A CA 1
ATOM 807 C C . GLU A 1 94 ? 4.397 5.961 -8.291 1.00 91.62 94 GLU A C 1
ATOM 809 O O . GLU A 1 94 ? 3.781 6.415 -7.322 1.00 91.62 94 GLU A O 1
ATOM 814 N N . GLU A 1 95 ? 3.814 5.154 -9.180 1.00 92.12 95 GLU A N 1
ATOM 815 C CA . GLU A 1 95 ? 2.400 4.780 -9.106 1.00 92.12 95 GLU A CA 1
ATOM 816 C C . GLU A 1 95 ? 2.085 3.930 -7.873 1.00 92.12 95 GLU A C 1
ATOM 818 O O . GLU A 1 95 ? 1.057 4.136 -7.223 1.00 92.12 95 GLU A O 1
ATOM 823 N N . LEU A 1 96 ? 2.999 3.046 -7.469 1.00 91.94 96 LEU A N 1
ATOM 824 C CA . LEU A 1 96 ? 2.879 2.300 -6.222 1.00 91.94 96 LEU A CA 1
ATOM 825 C C . LEU A 1 96 ? 2.813 3.248 -5.016 1.00 91.94 96 LEU A C 1
ATOM 827 O O . LEU A 1 96 ? 1.934 3.099 -4.167 1.00 91.94 96 LEU A O 1
ATOM 831 N N . GLY A 1 97 ? 3.687 4.259 -4.961 1.00 92.31 97 GLY A N 1
ATOM 832 C CA . GLY A 1 97 ? 3.651 5.292 -3.921 1.00 92.31 97 GLY A CA 1
ATOM 833 C C . GLY A 1 97 ? 2.330 6.070 -3.910 1.00 92.31 97 GLY A C 1
ATOM 834 O O . GLY A 1 97 ? 1.714 6.234 -2.857 1.00 92.31 97 GLY A O 1
ATOM 835 N N . LYS A 1 98 ? 1.833 6.475 -5.086 1.00 94.88 98 LYS A N 1
ATOM 836 C CA . LYS A 1 98 ? 0.531 7.152 -5.230 1.00 94.88 98 LYS A CA 1
ATOM 837 C C . LYS A 1 98 ? -0.628 6.299 -4.711 1.00 94.88 98 LYS A C 1
ATOM 839 O O . LYS A 1 98 ? -1.536 6.838 -4.077 1.00 94.88 98 LYS A O 1
ATOM 844 N N . LEU A 1 99 ? -0.627 4.992 -4.977 1.00 94.12 99 LEU A N 1
ATOM 845 C CA . LEU A 1 99 ? -1.659 4.075 -4.482 1.00 94.12 99 LEU A CA 1
ATOM 846 C C . LEU A 1 99 ? -1.620 3.942 -2.958 1.00 94.12 99 LEU A C 1
ATOM 848 O O . LEU A 1 99 ? -2.680 3.970 -2.334 1.00 94.12 99 LEU A O 1
ATOM 852 N N . VAL A 1 100 ? -0.429 3.871 -2.353 1.00 93.50 100 VAL A N 1
ATOM 853 C CA . VAL A 1 100 ? -0.285 3.864 -0.887 1.00 93.50 100 VAL A CA 1
ATOM 854 C C . VAL A 1 100 ? -0.844 5.149 -0.279 1.00 93.50 100 VAL A C 1
ATOM 856 O O . VAL A 1 100 ? -1.675 5.079 0.620 1.00 93.50 100 VAL A O 1
ATOM 859 N N . THR A 1 101 ? -0.488 6.318 -0.816 1.00 95.75 101 THR A N 1
ATOM 860 C CA . THR A 1 101 ? -1.009 7.601 -0.317 1.00 95.75 101 THR A CA 1
ATOM 861 C C . THR A 1 101 ? -2.531 7.695 -0.441 1.00 95.75 101 THR A C 1
ATOM 863 O O . THR A 1 101 ? -3.206 8.124 0.493 1.00 95.75 101 THR A O 1
ATOM 866 N N 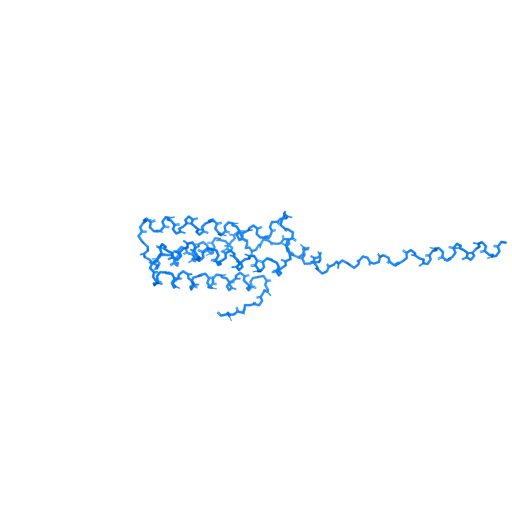. LYS A 1 102 ? -3.102 7.263 -1.574 1.00 96.31 102 LYS A N 1
ATOM 867 C CA . LYS A 1 102 ? -4.563 7.241 -1.768 1.00 96.31 102 LYS A CA 1
ATOM 868 C C . LYS A 1 102 ? -5.252 6.322 -0.763 1.00 96.31 102 LYS A C 1
ATOM 870 O O . LYS A 1 102 ? -6.292 6.690 -0.223 1.00 96.31 102 LYS A O 1
ATOM 875 N N . MET A 1 103 ? -4.676 5.150 -0.518 1.00 95.19 103 MET A N 1
ATOM 876 C CA . MET A 1 103 ? -5.169 4.207 0.479 1.00 95.19 103 MET A CA 1
ATOM 877 C C . MET A 1 103 ? -5.136 4.808 1.882 1.00 95.19 103 MET A C 1
ATOM 879 O O . MET A 1 103 ? -6.158 4.769 2.561 1.00 95.19 103 MET A O 1
ATOM 883 N N . ASP A 1 104 ? -4.018 5.420 2.276 1.00 96.31 104 ASP A N 1
ATOM 884 C CA . ASP A 1 104 ? -3.882 6.090 3.570 1.00 96.31 104 ASP A CA 1
ATOM 885 C C . ASP A 1 104 ? -4.976 7.150 3.754 1.00 96.31 104 ASP A C 1
ATOM 887 O O . ASP A 1 104 ? -5.687 7.126 4.752 1.00 96.31 104 ASP A O 1
ATOM 891 N N . THR A 1 105 ? -5.195 8.015 2.754 1.00 97.12 105 THR A N 1
ATOM 892 C CA . THR A 1 105 ? -6.242 9.058 2.796 1.00 97.12 105 THR A CA 1
ATOM 893 C C . THR A 1 105 ? -7.656 8.483 2.943 1.00 97.12 105 THR A C 1
ATOM 895 O O . THR A 1 105 ? -8.526 9.115 3.539 1.00 97.12 105 THR A O 1
ATOM 898 N N . ARG A 1 106 ? -7.927 7.298 2.382 1.00 95.75 106 ARG A N 1
ATOM 899 C CA . ARG A 1 106 ? -9.233 6.633 2.524 1.00 95.75 106 ARG A CA 1
ATOM 900 C C . ARG A 1 106 ? -9.414 5.960 3.878 1.00 95.75 106 ARG A C 1
ATOM 902 O O . ARG A 1 106 ? -10.533 5.909 4.373 1.00 95.75 106 ARG A O 1
ATOM 909 N N . ILE A 1 107 ? -8.335 5.423 4.435 1.00 95.31 107 ILE A N 1
ATOM 910 C CA . ILE A 1 107 ? -8.346 4.600 5.645 1.00 95.31 107 ILE A CA 1
ATOM 911 C C . ILE A 1 107 ? -8.210 5.439 6.919 1.00 95.31 107 ILE A C 1
ATOM 913 O O . ILE A 1 107 ? -8.773 5.079 7.947 1.00 95.31 107 ILE A O 1
ATOM 917 N N . GLU A 1 108 ? -7.499 6.561 6.873 1.00 97.19 108 GLU A N 1
ATOM 918 C CA . GLU A 1 108 ? -7.338 7.469 8.011 1.00 97.19 108 GLU A CA 1
ATOM 919 C C . GLU A 1 108 ? -8.659 7.831 8.723 1.00 97.19 108 GLU A C 1
ATOM 921 O O . GLU A 1 108 ? -8.717 7.663 9.940 1.00 97.19 108 GLU A O 1
ATOM 926 N N . PRO A 1 109 ? -9.749 8.240 8.037 1.00 97.38 109 PRO A N 1
ATOM 927 C CA . PRO A 1 109 ? -10.970 8.678 8.720 1.00 97.38 109 PRO A CA 1
ATOM 928 C C . PRO A 1 109 ? -11.757 7.559 9.418 1.00 97.38 109 PRO A C 1
ATOM 930 O O . PRO A 1 109 ? -12.607 7.863 10.251 1.00 97.38 109 PRO A O 1
ATOM 933 N N . ILE A 1 110 ? -11.517 6.288 9.078 1.00 96.56 110 ILE A N 1
ATOM 934 C CA . ILE A 1 110 ? -12.234 5.143 9.672 1.00 96.56 110 ILE A CA 1
ATOM 935 C C . ILE A 1 110 ? -11.464 4.500 10.833 1.00 96.56 110 ILE A C 1
ATOM 937 O O . ILE A 1 110 ? -11.986 3.617 11.509 1.00 96.56 110 ILE A O 1
ATOM 941 N N . LEU A 1 111 ? -10.214 4.912 11.056 1.00 96.00 111 LEU A N 1
ATOM 942 C CA . LEU A 1 111 ? -9.350 4.376 12.099 1.00 96.00 111 LEU A CA 1
ATOM 943 C C . LEU A 1 111 ? -9.162 5.386 13.229 1.00 96.00 111 LEU A C 1
ATOM 945 O O . LEU A 1 111 ? -9.138 6.596 13.028 1.00 96.00 111 LEU A O 1
ATOM 949 N N . THR A 1 112 ? -8.941 4.878 14.439 1.00 97.19 112 THR A N 1
ATOM 950 C CA . THR A 1 112 ? -8.343 5.702 15.497 1.00 97.19 112 THR A CA 1
ATOM 951 C C . THR A 1 112 ? -6.896 6.045 15.145 1.00 97.19 112 THR A C 1
ATOM 953 O O . THR A 1 112 ? -6.246 5.330 14.383 1.00 97.19 112 THR A O 1
ATOM 956 N N . GLU A 1 113 ? -6.352 7.092 15.763 1.00 96.81 113 GLU A N 1
ATOM 957 C CA . GLU A 1 113 ? -4.958 7.507 15.565 1.00 96.81 113 GLU A CA 1
ATOM 958 C C . GLU A 1 113 ? -3.962 6.349 15.773 1.00 96.81 113 GLU A C 1
ATOM 960 O O . GLU A 1 113 ? -3.081 6.118 14.943 1.00 96.81 113 GLU A O 1
ATOM 965 N N . GLU A 1 114 ? -4.137 5.557 16.837 1.00 95.81 114 GLU A N 1
ATOM 966 C CA . GLU A 1 114 ? -3.256 4.417 17.117 1.00 95.81 114 GLU A CA 1
ATOM 967 C C . GLU A 1 114 ? -3.405 3.310 16.062 1.00 95.81 114 GLU A C 1
ATOM 969 O O . GLU A 1 114 ? -2.410 2.755 15.592 1.00 95.81 114 GLU A O 1
ATOM 974 N N . GLN A 1 115 ? -4.630 3.016 15.617 1.00 95.19 115 GLN A N 1
ATOM 975 C CA . GLN A 1 115 ? -4.855 2.056 14.533 1.00 95.19 115 GLN A CA 1
ATOM 976 C C . GLN A 1 115 ? -4.251 2.549 13.216 1.00 95.19 115 GLN A C 1
ATOM 978 O O . GLN A 1 115 ? -3.628 1.763 12.503 1.00 95.19 115 GLN A O 1
ATOM 983 N N . PHE A 1 116 ? -4.365 3.838 12.900 1.00 96.75 116 PHE A N 1
ATOM 984 C CA . PHE A 1 116 ? -3.773 4.407 11.694 1.00 96.75 116 PHE A CA 1
ATOM 985 C C . PHE A 1 116 ? -2.240 4.372 11.742 1.00 96.75 116 PHE A C 1
ATOM 987 O O . PHE A 1 116 ? -1.586 3.970 10.779 1.00 96.75 116 PHE A O 1
ATOM 994 N N . LYS A 1 117 ? -1.641 4.648 12.902 1.00 95.81 117 LYS A N 1
ATOM 995 C CA . LYS A 1 117 ? -0.201 4.463 13.120 1.00 95.81 117 LYS A CA 1
ATOM 996 C C . LYS A 1 117 ? 0.229 3.009 12.906 1.00 95.81 117 LYS A C 1
ATOM 998 O O . LYS A 1 117 ? 1.253 2.748 12.266 1.00 95.81 117 LYS A O 1
ATOM 1003 N N . MET A 1 118 ? -0.560 2.047 13.390 1.00 93.81 118 MET A N 1
ATOM 1004 C CA . MET A 1 118 ? -0.329 0.625 13.124 1.00 93.81 118 MET A CA 1
ATOM 1005 C C . MET A 1 118 ? -0.463 0.288 11.635 1.00 93.81 118 MET A C 1
ATOM 1007 O O . MET A 1 118 ? 0.376 -0.447 11.116 1.00 93.81 118 MET A O 1
ATOM 1011 N N . HIS A 1 119 ? -1.465 0.835 10.941 1.00 93.44 119 HIS A N 1
ATOM 1012 C CA . HIS A 1 119 ? -1.649 0.691 9.495 1.00 93.44 119 HIS A CA 1
ATOM 1013 C C . HIS A 1 119 ? -0.411 1.167 8.729 1.00 93.44 119 HIS A C 1
ATOM 1015 O O . HIS A 1 119 ? 0.191 0.382 7.994 1.00 93.44 119 HIS A O 1
ATOM 1021 N N . LYS A 1 120 ? 0.044 2.397 8.989 1.00 94.75 120 LYS A N 1
ATOM 1022 C CA . LYS A 1 120 ? 1.242 2.978 8.369 1.00 94.75 120 LYS A CA 1
ATOM 1023 C C . LYS A 1 120 ? 2.476 2.119 8.612 1.00 94.75 120 LYS A C 1
ATOM 1025 O O . LYS A 1 120 ? 3.200 1.802 7.673 1.00 94.75 120 LYS A O 1
ATOM 1030 N N . LYS A 1 121 ? 2.690 1.662 9.852 1.00 92.00 121 LYS A N 1
ATOM 1031 C CA . LYS A 1 121 ? 3.796 0.747 10.173 1.00 92.00 121 LYS A CA 1
ATOM 1032 C C . LYS A 1 121 ? 3.681 -0.573 9.406 1.00 92.00 121 LYS A C 1
ATOM 1034 O O . LYS A 1 121 ? 4.677 -1.097 8.912 1.00 92.00 121 LYS A O 1
ATOM 1039 N N . ASN A 1 122 ? 2.478 -1.133 9.326 1.00 88.88 122 ASN A N 1
ATOM 1040 C CA . ASN A 1 122 ? 2.239 -2.392 8.639 1.00 88.88 122 ASN A CA 1
ATOM 1041 C C . ASN A 1 122 ? 2.515 -2.283 7.142 1.00 88.88 122 ASN A C 1
ATOM 1043 O O . ASN A 1 122 ? 3.187 -3.169 6.612 1.00 88.88 122 ASN A O 1
ATOM 1047 N N . TRP A 1 123 ? 2.074 -1.200 6.500 1.00 89.19 123 TRP A N 1
ATOM 1048 C CA . TRP A 1 123 ? 2.377 -0.970 5.095 1.00 89.19 123 TRP A CA 1
ATOM 1049 C C . TRP A 1 123 ? 3.832 -0.642 4.845 1.00 89.19 123 TRP A C 1
ATOM 1051 O O . TRP A 1 123 ? 4.387 -1.167 3.891 1.00 89.19 123 TRP A O 1
ATOM 1061 N N . ASN A 1 124 ? 4.483 0.110 5.727 1.00 90.88 124 ASN A N 1
ATOM 1062 C CA . ASN A 1 124 ? 5.918 0.349 5.637 1.00 90.88 124 ASN A CA 1
ATOM 1063 C C . ASN A 1 124 ? 6.711 -0.970 5.586 1.00 90.88 124 ASN A C 1
ATOM 1065 O O . ASN A 1 124 ? 7.567 -1.157 4.725 1.00 90.88 124 ASN A O 1
ATOM 1069 N N . ASP A 1 125 ? 6.374 -1.918 6.468 1.00 87.38 125 ASP A N 1
ATOM 1070 C CA . ASP A 1 125 ? 7.018 -3.235 6.504 1.00 87.38 125 ASP A CA 1
ATOM 1071 C C . ASP A 1 125 ? 6.804 -4.017 5.190 1.00 87.38 125 ASP A C 1
ATOM 1073 O O . ASP A 1 125 ? 7.727 -4.671 4.709 1.00 87.38 125 ASP A O 1
ATOM 1077 N N . ILE A 1 126 ? 5.613 -3.951 4.586 1.00 85.12 126 ILE A N 1
ATOM 1078 C CA . ILE A 1 126 ? 5.328 -4.663 3.328 1.00 85.12 126 ILE A CA 1
ATOM 1079 C C . ILE A 1 126 ? 5.971 -3.956 2.130 1.00 85.12 126 ILE A C 1
ATOM 1081 O O . ILE A 1 126 ? 6.542 -4.611 1.261 1.00 85.12 126 ILE A O 1
ATOM 1085 N N . MET A 1 127 ? 5.943 -2.627 2.100 1.00 87.88 127 MET A N 1
ATOM 1086 C CA . MET A 1 127 ? 6.566 -1.826 1.051 1.00 87.88 127 MET A CA 1
ATOM 1087 C C . MET A 1 127 ? 8.078 -2.050 0.995 1.00 87.88 127 MET A C 1
ATOM 1089 O O . MET A 1 127 ? 8.629 -2.184 -0.096 1.00 87.88 127 MET A O 1
ATOM 1093 N N . LYS A 1 128 ? 8.737 -2.220 2.149 1.00 88.81 128 LYS A N 1
ATOM 1094 C CA . LYS A 1 128 ? 10.141 -2.657 2.221 1.00 88.81 128 LYS A CA 1
ATOM 1095 C C . LYS A 1 128 ? 10.376 -3.988 1.508 1.00 88.81 128 LYS A C 1
ATOM 1097 O O . LYS A 1 128 ? 11.339 -4.106 0.754 1.00 88.81 128 LYS A O 1
ATOM 1102 N N . VAL A 1 129 ? 9.498 -4.973 1.713 1.00 85.12 129 VAL A N 1
ATOM 1103 C CA . VAL A 1 129 ? 9.585 -6.284 1.044 1.00 85.12 129 VAL A CA 1
ATOM 1104 C C . VAL A 1 129 ? 9.403 -6.136 -0.466 1.00 85.12 129 VAL A C 1
ATOM 1106 O O . VAL A 1 129 ? 10.198 -6.684 -1.227 1.00 85.12 129 VAL A O 1
ATOM 1109 N N . VAL A 1 130 ? 8.407 -5.360 -0.904 1.00 85.44 130 VAL A N 1
ATOM 1110 C CA . VAL A 1 130 ? 8.157 -5.101 -2.332 1.00 85.44 130 VAL A CA 1
ATOM 1111 C C . VAL A 1 130 ? 9.362 -4.417 -2.981 1.00 85.44 130 VAL A C 1
ATOM 1113 O O . VAL A 1 130 ? 9.823 -4.859 -4.030 1.00 85.44 130 VAL A O 1
ATOM 1116 N N . TYR A 1 131 ? 9.922 -3.387 -2.346 1.00 89.06 131 TYR A N 1
ATOM 1117 C CA . TYR A 1 131 ? 11.096 -2.680 -2.857 1.00 89.06 131 TYR A CA 1
ATOM 1118 C C . TYR A 1 131 ? 12.314 -3.596 -2.955 1.00 89.06 131 TYR A C 1
ATOM 1120 O O . TYR A 1 131 ? 12.945 -3.662 -4.007 1.00 89.06 131 TYR A O 1
ATOM 1128 N N . PHE A 1 132 ? 12.610 -4.344 -1.888 1.00 87.69 132 PHE A N 1
ATOM 1129 C CA . PHE A 1 132 ? 13.733 -5.277 -1.868 1.00 87.69 132 PHE A CA 1
ATOM 1130 C C . PHE A 1 132 ? 13.618 -6.324 -2.979 1.00 87.69 132 PHE A C 1
ATOM 1132 O O . PHE A 1 132 ? 14.590 -6.575 -3.689 1.00 87.69 132 PHE A O 1
ATOM 1139 N N . LYS A 1 133 ? 12.420 -6.887 -3.174 1.00 83.69 133 LYS A N 1
ATOM 1140 C CA . LYS A 1 133 ? 12.175 -7.887 -4.213 1.00 83.69 133 LYS A CA 1
ATOM 1141 C C . LYS A 1 133 ? 12.426 -7.343 -5.622 1.00 83.69 133 LYS A C 1
ATOM 1143 O O . LYS A 1 133 ? 13.020 -8.038 -6.441 1.00 83.69 133 LYS A O 1
ATOM 1148 N N . ASN A 1 134 ? 11.992 -6.118 -5.899 1.00 82.31 134 ASN A N 1
ATOM 1149 C CA . ASN A 1 134 ? 12.166 -5.496 -7.213 1.00 82.31 134 ASN A CA 1
ATOM 1150 C C . ASN A 1 134 ? 13.564 -4.868 -7.394 1.00 82.31 134 ASN A C 1
ATOM 1152 O O . ASN A 1 134 ? 13.820 -4.196 -8.386 1.00 82.31 134 ASN A O 1
ATOM 1156 N N . GLY A 1 135 ? 14.486 -5.057 -6.440 1.00 87.50 135 GLY A N 1
ATOM 1157 C CA . GLY A 1 135 ? 15.821 -4.452 -6.488 1.00 87.50 135 GLY A CA 1
ATOM 1158 C C . GLY A 1 135 ? 15.813 -2.927 -6.327 1.00 87.50 135 GLY A C 1
ATOM 1159 O O . GLY A 1 135 ? 16.816 -2.266 -6.599 1.00 87.50 135 GLY A O 1
ATOM 1160 N N . TRP A 1 136 ? 14.697 -2.350 -5.878 1.00 88.50 136 TRP A N 1
ATOM 1161 C CA . TRP A 1 136 ? 14.552 -0.915 -5.680 1.00 88.50 136 TRP A CA 1
ATOM 1162 C C . TRP A 1 136 ? 15.186 -0.481 -4.360 1.00 88.50 136 TRP A C 1
ATOM 1164 O O . TRP A 1 136 ? 15.045 -1.129 -3.320 1.00 88.50 136 TRP A O 1
ATOM 11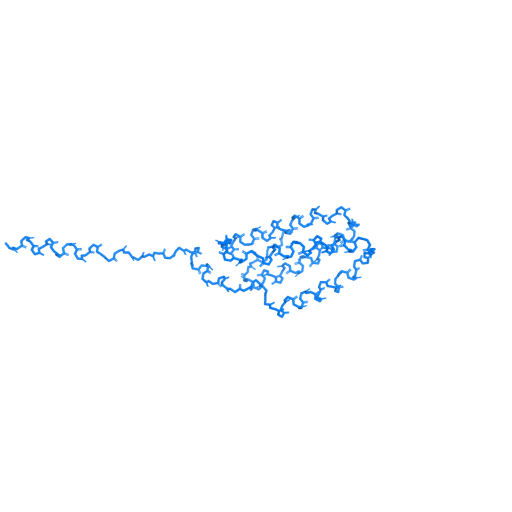74 N N . LYS A 1 137 ? 15.854 0.677 -4.374 1.00 87.12 137 LYS A N 1
ATOM 1175 C CA . LYS A 1 137 ? 16.377 1.285 -3.146 1.00 87.12 137 LYS A CA 1
ATOM 1176 C C . LYS A 1 137 ? 15.228 1.792 -2.284 1.00 87.12 137 LYS A C 1
ATOM 1178 O O . LYS A 1 137 ? 14.450 2.649 -2.717 1.00 87.12 137 LYS A O 1
ATOM 1183 N N . TRP A 1 138 ? 15.151 1.250 -1.073 1.00 85.25 138 TRP A N 1
ATOM 1184 C CA . TRP A 1 138 ? 14.284 1.746 -0.018 1.00 85.25 138 TRP A CA 1
ATOM 1185 C C . TRP A 1 138 ? 14.873 3.039 0.547 1.00 85.25 138 TRP A C 1
ATOM 1187 O O . TRP A 1 138 ? 15.911 3.011 1.207 1.00 85.25 138 TRP A O 1
ATOM 1197 N N . ASN A 1 139 ? 14.210 4.157 0.272 1.00 73.88 139 ASN A N 1
ATOM 1198 C CA . ASN A 1 139 ? 14.515 5.430 0.903 1.00 73.88 139 ASN A CA 1
ATOM 1199 C C . ASN A 1 139 ? 13.389 5.665 1.909 1.00 73.88 139 ASN A C 1
ATOM 1201 O O . ASN A 1 139 ? 12.243 5.843 1.508 1.00 73.88 139 ASN A O 1
ATOM 1205 N N . GLU A 1 140 ? 13.704 5.556 3.196 1.00 56.34 140 GLU A N 1
ATOM 1206 C CA . GLU A 1 140 ? 12.818 6.048 4.249 1.00 56.34 140 GLU A CA 1
ATOM 1207 C C . GLU A 1 140 ? 12.755 7.575 4.090 1.00 56.34 140 GLU A C 1
ATOM 1209 O O . GLU A 1 140 ? 13.797 8.230 4.151 1.00 56.34 140 GLU A O 1
ATOM 1214 N N . GLU A 1 141 ? 11.569 8.115 3.798 1.00 49.03 141 GLU A N 1
ATOM 1215 C CA . GLU A 1 141 ? 11.248 9.515 4.109 1.00 49.03 141 GLU A CA 1
ATOM 1216 C C . GLU A 1 141 ? 10.756 9.603 5.555 1.00 49.03 141 GLU A C 1
ATOM 1218 O O . GLU A 1 141 ? 9.918 8.753 5.947 1.00 49.03 141 GLU A O 1
#

pLDDT: mean 78.84, std 15.4, range [45.88, 97.38]

Sequence (141 aa):
MKTIKLIFILIFVLTFSFAIGQSQKELDREKNKVEILTVEERANLQMLFYNKMKKMKLTDEVEEEYYRYLLHYVYDMQRLNDKDKDYTDEEMKEELGKLVTKMDTRIEPILTEEQFKMHKKNWNDIMKVVYFKNGWKWNEE